Protein AF-H8ZKV6-F1 (afdb_monomer_lite)

Structure (mmCIF, N/CA/C/O backbone):
data_AF-H8ZKV6-F1
#
_entry.id   AF-H8ZKV6-F1
#
loop_
_atom_site.group_PDB
_atom_site.id
_atom_site.type_symbol
_atom_site.label_atom_id
_atom_site.label_alt_id
_atom_site.label_comp_id
_atom_site.label_asym_id
_atom_site.label_entity_id
_atom_site.label_seq_id
_atom_site.pdbx_PDB_ins_code
_atom_site.Cartn_x
_atom_site.Cartn_y
_atom_site.Cartn_z
_atom_site.occupancy
_atom_site.B_iso_or_equiv
_atom_site.auth_seq_id
_atom_site.auth_comp_id
_atom_site.auth_asym_id
_atom_site.auth_atom_id
_atom_site.pdbx_PDB_model_num
ATOM 1 N N . MET A 1 1 ? -26.911 -6.715 10.587 1.00 53.84 1 MET A N 1
ATOM 2 C CA . MET A 1 1 ? -26.754 -8.184 10.689 1.00 53.84 1 MET A CA 1
ATOM 3 C C . MET A 1 1 ? -25.382 -8.659 10.195 1.00 53.84 1 MET A C 1
ATOM 5 O O . MET A 1 1 ? -24.684 -9.266 10.987 1.00 53.84 1 MET A O 1
ATOM 9 N N . LYS A 1 2 ? -24.929 -8.339 8.968 1.00 71.44 2 LYS A N 1
ATOM 10 C CA . LYS A 1 2 ? -23.638 -8.837 8.425 1.00 71.44 2 LYS A CA 1
ATOM 11 C C . LYS A 1 2 ? -22.373 -8.472 9.229 1.00 71.44 2 LYS A C 1
ATOM 13 O O . LYS A 1 2 ? -21.543 -9.341 9.444 1.00 71.44 2 LYS A O 1
ATOM 18 N N . LYS A 1 3 ? -22.240 -7.220 9.695 1.00 74.94 3 LYS A N 1
ATOM 19 C CA . LYS A 1 3 ? -21.033 -6.758 10.415 1.00 74.94 3 LYS A CA 1
ATOM 20 C C . LYS A 1 3 ? -20.801 -7.494 11.740 1.00 74.94 3 LYS A C 1
ATOM 22 O O . LYS A 1 3 ? -19.686 -7.903 12.016 1.00 74.94 3 LYS A O 1
ATOM 27 N N . GLY A 1 4 ? -21.863 -7.711 12.520 1.00 75.06 4 GLY A N 1
ATOM 28 C CA . GLY A 1 4 ? -21.753 -8.398 13.810 1.00 75.06 4 GLY A CA 1
ATOM 29 C C . GLY A 1 4 ? -21.351 -9.868 13.694 1.00 75.06 4 GLY A C 1
ATOM 30 O O . GLY A 1 4 ? -20.613 -10.357 14.538 1.00 75.06 4 GLY A O 1
ATOM 31 N N . LEU A 1 5 ? -21.785 -10.549 12.629 1.00 83.81 5 LEU A N 1
ATOM 32 C CA . LEU A 1 5 ? -21.365 -11.923 12.356 1.00 83.81 5 LEU A CA 1
ATOM 33 C C . LEU A 1 5 ? -19.880 -11.990 11.982 1.00 83.81 5 LEU A C 1
ATOM 35 O O . LEU A 1 5 ? -19.152 -12.781 12.562 1.00 83.81 5 LEU A O 1
ATOM 39 N N . ALA A 1 6 ? -19.425 -11.114 11.085 1.00 83.81 6 ALA A N 1
ATOM 40 C CA . ALA A 1 6 ? -18.026 -11.086 10.660 1.00 83.81 6 ALA A CA 1
ATOM 41 C C . ALA A 1 6 ? -17.068 -10.762 11.825 1.00 83.81 6 ALA A C 1
ATOM 43 O O . ALA A 1 6 ? -16.014 -11.374 11.954 1.00 83.81 6 ALA A O 1
ATOM 44 N N . VAL A 1 7 ? -17.466 -9.856 12.728 1.00 82.62 7 VAL A N 1
ATOM 45 C CA . VAL A 1 7 ? -16.714 -9.582 13.967 1.00 82.62 7 VAL A CA 1
ATOM 46 C C . VAL A 1 7 ? -16.605 -10.833 14.843 1.00 82.62 7 VAL A C 1
ATOM 48 O O . VAL A 1 7 ? -15.525 -11.121 15.348 1.00 82.62 7 VAL A O 1
ATOM 51 N N . ALA A 1 8 ? -17.698 -11.586 15.001 1.00 83.06 8 ALA A N 1
ATOM 52 C CA . ALA A 1 8 ? -17.721 -12.804 15.812 1.00 83.06 8 ALA A CA 1
ATOM 53 C C . ALA A 1 8 ? -16.899 -13.960 15.208 1.00 83.06 8 ALA A C 1
ATOM 55 O O . ALA A 1 8 ? -16.467 -14.848 15.939 1.00 83.06 8 ALA A O 1
ATOM 56 N N . GLU A 1 9 ? -16.684 -13.961 13.891 1.00 87.50 9 GLU A N 1
ATOM 57 C CA . GLU A 1 9 ? -15.844 -14.945 13.195 1.00 87.50 9 GLU A CA 1
ATOM 58 C C . GLU A 1 9 ? -14.341 -14.658 13.363 1.00 87.50 9 GLU A C 1
ATOM 60 O O . GLU A 1 9 ? -13.530 -15.582 13.278 1.00 87.50 9 GLU A O 1
ATOM 65 N N . SER A 1 10 ? -13.960 -13.414 13.678 1.00 87.06 10 SER A N 1
ATOM 66 C CA . SER A 1 10 ? -12.569 -13.048 13.950 1.00 87.06 10 SER A CA 1
ATOM 67 C C . SER A 1 10 ? -12.251 -13.162 15.441 1.00 87.06 10 SER A C 1
ATOM 69 O O . SER A 1 10 ? -12.657 -12.334 16.265 1.00 87.06 10 SER A O 1
ATOM 71 N N . ALA A 1 11 ? -11.471 -14.187 15.801 1.00 86.88 11 ALA A N 1
ATOM 72 C CA . ALA A 1 11 ? -11.031 -14.410 17.178 1.00 86.88 11 ALA A CA 1
ATOM 73 C C . ALA A 1 11 ? -10.249 -13.205 17.728 1.00 86.88 11 ALA A C 1
ATOM 75 O O . ALA A 1 11 ? -10.455 -12.792 18.866 1.00 86.88 11 ALA A O 1
ATOM 76 N N . THR A 1 12 ? -9.399 -12.597 16.899 1.00 84.88 12 THR A N 1
ATOM 77 C CA . THR A 1 12 ? -8.579 -11.443 17.281 1.00 84.88 12 THR A CA 1
ATOM 78 C C . THR A 1 12 ? -9.421 -10.208 17.589 1.00 84.88 12 THR A C 1
ATOM 80 O O . THR A 1 12 ? -9.199 -9.553 18.607 1.00 84.88 12 THR A O 1
ATOM 83 N N . VAL A 1 13 ? -10.406 -9.893 16.743 1.00 84.44 13 VAL A N 1
ATOM 84 C CA . VAL A 1 13 ? -11.300 -8.748 16.969 1.00 84.44 13 VAL A CA 1
ATOM 85 C C . VAL A 1 13 ? -12.227 -9.006 18.159 1.00 84.44 13 VAL A C 1
ATOM 87 O O . VAL A 1 13 ? -12.460 -8.106 18.965 1.00 84.44 13 VAL A O 1
ATOM 90 N N . THR A 1 14 ? -12.708 -10.242 18.321 1.00 86.44 14 THR A N 1
ATOM 91 C CA . THR A 1 14 ? -13.552 -10.631 19.459 1.00 86.44 14 THR A CA 1
ATOM 92 C C . THR A 1 14 ? -12.815 -10.499 20.797 1.00 86.44 14 THR A C 1
ATOM 94 O O . THR A 1 14 ? -13.412 -10.018 21.765 1.00 86.44 14 THR A O 1
ATOM 97 N N . SER A 1 15 ? -11.527 -10.865 20.859 1.00 86.00 15 SER A N 1
ATOM 98 C CA . SER A 1 15 ? -10.688 -10.636 22.044 1.00 86.00 15 SER A CA 1
ATOM 99 C C . SER A 1 15 ? -10.536 -9.147 22.348 1.00 86.00 15 SER A C 1
ATOM 101 O O . SER A 1 15 ? -10.824 -8.729 23.466 1.00 86.00 15 SER A O 1
ATOM 103 N N . ALA A 1 16 ? -10.193 -8.325 21.349 1.00 83.56 16 ALA A N 1
ATOM 104 C CA . ALA A 1 16 ? -10.044 -6.879 21.534 1.00 83.56 16 ALA A CA 1
ATOM 105 C C . ALA A 1 16 ? -11.345 -6.205 22.013 1.00 83.56 16 ALA A C 1
ATOM 107 O O . ALA A 1 16 ? -11.305 -5.305 22.851 1.00 83.56 16 ALA A O 1
ATOM 108 N N . LEU A 1 17 ? -12.505 -6.669 21.529 1.00 86.31 17 LEU A N 1
ATOM 109 C CA . LEU A 1 17 ? -13.817 -6.195 21.973 1.00 86.31 17 LEU A CA 1
ATOM 110 C C . LEU A 1 17 ? -14.020 -6.423 23.477 1.00 86.31 17 LEU A C 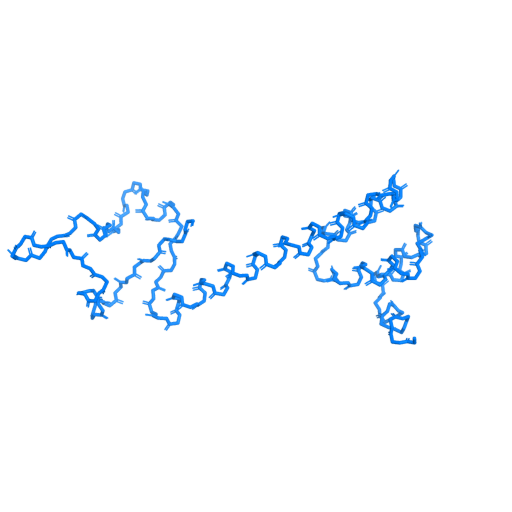1
ATOM 112 O O . LEU A 1 17 ? -14.451 -5.507 24.177 1.00 86.31 17 LEU A O 1
ATOM 116 N N . HIS A 1 18 ? -13.678 -7.614 23.979 1.00 84.50 18 HIS A N 1
ATOM 117 C CA . HIS A 1 18 ? -13.820 -7.949 25.399 1.00 84.50 18 HIS A CA 1
ATOM 118 C C . HIS A 1 18 ? -12.759 -7.274 26.275 1.00 84.50 18 HIS A C 1
ATOM 120 O O . HIS A 1 18 ? -13.089 -6.763 27.342 1.00 84.50 18 HIS A O 1
ATOM 126 N N . GLU A 1 19 ? -11.501 -7.252 25.833 1.00 86.94 19 GLU A N 1
ATOM 127 C CA . GLU A 1 19 ? -10.372 -6.712 26.603 1.00 86.94 19 GLU A CA 1
ATOM 128 C C . GLU A 1 19 ? -10.451 -5.191 26.768 1.00 86.94 19 GLU A C 1
ATOM 130 O O . GLU A 1 19 ? -10.124 -4.663 27.831 1.00 86.94 19 GLU A O 1
ATOM 135 N N . HIS A 1 20 ? -10.933 -4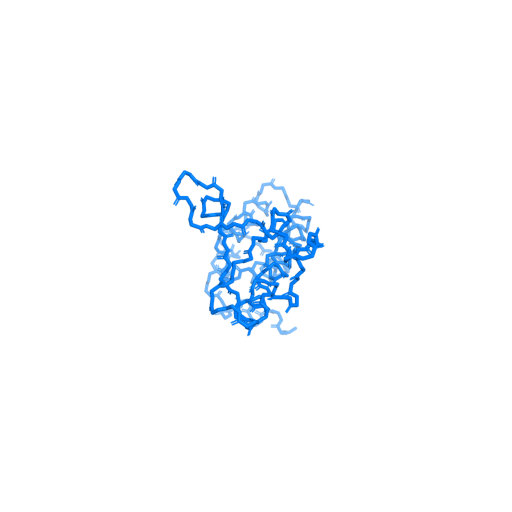.485 25.743 1.00 85.44 20 HIS A N 1
ATOM 136 C CA . HIS A 1 20 ? -10.936 -3.022 25.704 1.00 85.44 20 HIS A CA 1
ATOM 137 C C . HIS A 1 20 ? -12.338 -2.406 25.752 1.00 85.44 20 HIS A C 1
ATOM 139 O O . HIS A 1 20 ? -12.481 -1.198 25.583 1.00 85.44 20 HIS A O 1
ATOM 145 N N . SER A 1 21 ? -13.372 -3.216 26.019 1.00 82.69 21 SER A N 1
ATOM 146 C CA . SER A 1 21 ? -14.778 -2.779 26.091 1.00 82.69 21 SER A CA 1
ATOM 147 C C . SER A 1 21 ? -15.233 -1.989 24.853 1.00 82.69 21 SER A C 1
ATOM 149 O O . SER A 1 21 ? -15.951 -0.994 24.966 1.00 82.69 21 SER A O 1
ATOM 151 N N . LEU A 1 22 ? -14.797 -2.422 23.666 1.00 87.62 22 LEU A N 1
ATOM 152 C CA . LEU A 1 22 ? -15.092 -1.731 22.411 1.00 87.62 22 LEU A CA 1
ATOM 153 C C . LEU A 1 22 ? -16.552 -1.919 21.994 1.00 87.62 22 LEU A C 1
ATOM 155 O O . LEU A 1 22 ? -17.190 -2.935 22.277 1.00 87.62 22 LEU A O 1
ATOM 159 N N . THR A 1 23 ? -17.078 -0.949 21.253 1.00 90.69 23 THR A N 1
ATOM 160 C CA . THR A 1 23 ? -18.387 -1.073 20.611 1.00 90.69 23 THR A CA 1
ATOM 161 C C . THR A 1 23 ? -18.309 -1.994 19.394 1.00 90.69 23 THR A C 1
ATOM 163 O O . THR A 1 23 ? -17.251 -2.193 18.792 1.00 90.69 23 THR A O 1
ATOM 166 N N . LEU A 1 24 ? -19.456 -2.541 18.980 1.00 90.12 24 LEU A N 1
ATOM 167 C CA . LEU A 1 24 ? -19.517 -3.392 17.791 1.00 90.12 24 LEU A CA 1
ATOM 168 C C . LEU A 1 24 ? -19.090 -2.647 16.514 1.00 90.12 24 LEU A C 1
ATOM 170 O O . LEU A 1 24 ? -18.518 -3.256 15.612 1.00 90.12 24 LEU A O 1
ATOM 174 N N . ASP A 1 25 ? -19.338 -1.338 16.444 1.00 90.12 25 ASP A N 1
ATOM 175 C CA . ASP A 1 25 ? -18.918 -0.512 15.311 1.00 90.12 25 ASP A CA 1
ATOM 176 C C . ASP A 1 25 ? -17.394 -0.333 15.280 1.00 90.12 25 ASP A C 1
ATOM 178 O O . ASP A 1 25 ? -16.788 -0.508 14.226 1.00 90.12 25 ASP A O 1
ATOM 182 N N . GLN A 1 26 ? -16.752 -0.106 16.431 1.00 91.19 26 GLN A N 1
ATOM 183 C CA . GLN A 1 26 ? -15.286 -0.057 16.535 1.00 91.19 26 GLN A CA 1
ATOM 184 C C . GLN A 1 26 ? -14.651 -1.402 16.174 1.00 91.19 26 GLN A C 1
ATOM 186 O O . GLN A 1 26 ? -13.660 -1.454 15.449 1.00 91.19 26 GLN A O 1
ATOM 191 N N . ALA A 1 27 ? -15.247 -2.504 16.628 1.00 92.31 27 ALA A N 1
ATOM 192 C CA . ALA A 1 27 ? -14.800 -3.845 16.274 1.00 92.31 27 ALA A CA 1
ATOM 193 C C . ALA A 1 27 ? -14.930 -4.117 14.766 1.00 92.31 27 ALA A C 1
ATOM 195 O O . ALA A 1 27 ? -14.036 -4.708 14.164 1.00 92.31 27 ALA A O 1
ATOM 196 N N . ALA A 1 28 ? -16.000 -3.635 14.128 1.00 92.94 28 ALA A N 1
ATOM 197 C CA . ALA A 1 28 ? -16.142 -3.728 12.680 1.00 92.94 28 ALA A CA 1
ATOM 198 C C . ALA A 1 28 ? -15.055 -2.935 11.935 1.00 92.94 28 ALA A C 1
ATOM 200 O O . ALA A 1 28 ? -14.611 -3.391 10.888 1.00 92.94 28 ALA A O 1
ATOM 201 N N . VAL A 1 29 ? -14.604 -1.798 12.476 1.00 95.06 29 VAL A N 1
ATOM 202 C CA . VAL A 1 29 ? -13.467 -1.042 11.924 1.00 95.06 29 VAL A CA 1
ATOM 203 C C . VAL A 1 29 ? -12.152 -1.798 12.125 1.00 95.06 29 VAL A C 1
ATOM 205 O O . VAL A 1 29 ? -11.367 -1.896 11.190 1.00 95.06 29 VAL A O 1
ATOM 208 N N . LEU A 1 30 ? -11.915 -2.399 13.297 1.00 93.94 30 LEU A N 1
ATOM 209 C CA . LEU A 1 30 ? -10.723 -3.231 13.529 1.00 93.94 30 LEU A CA 1
ATOM 210 C C . LEU A 1 30 ? -10.636 -4.420 12.564 1.00 93.94 30 LEU A C 1
ATOM 212 O O . LEU A 1 30 ? -9.535 -4.798 12.163 1.00 93.94 30 LEU A O 1
ATOM 216 N N . LEU A 1 31 ? -11.781 -4.988 12.182 1.00 94.25 31 LEU A N 1
ATOM 217 C CA . LEU A 1 31 ? -11.858 -6.084 11.219 1.00 94.25 31 LEU A CA 1
ATOM 218 C C . LEU A 1 31 ? -11.370 -5.680 9.819 1.00 94.25 31 LEU A C 1
ATOM 220 O O . LEU A 1 31 ? -10.806 -6.508 9.115 1.00 94.25 31 LEU A O 1
ATOM 224 N N . GLU A 1 32 ? -11.512 -4.411 9.421 1.00 94.31 32 GLU A N 1
ATOM 225 C CA . GLU A 1 32 ? -10.981 -3.915 8.137 1.00 94.31 32 GLU A CA 1
ATOM 226 C C . GLU A 1 32 ? -9.452 -4.054 8.041 1.00 94.31 32 GLU A C 1
ATOM 228 O O . GLU A 1 32 ? -8.894 -4.076 6.946 1.00 94.31 32 GLU A O 1
ATOM 233 N N . PHE A 1 33 ? -8.779 -4.179 9.186 1.00 94.69 33 PHE A N 1
ATOM 234 C CA . PHE A 1 33 ? -7.332 -4.297 9.309 1.00 94.69 33 PHE A CA 1
ATOM 235 C C . PHE A 1 33 ? -6.909 -5.680 9.830 1.00 94.69 33 PHE A C 1
ATOM 237 O O . PHE A 1 33 ? -5.854 -5.805 10.448 1.00 94.69 33 PHE A O 1
ATOM 244 N N . GLU A 1 34 ? -7.708 -6.731 9.612 1.00 90.69 34 GLU A N 1
ATOM 245 C CA . GLU A 1 34 ? -7.430 -8.087 10.114 1.00 90.69 34 GLU A CA 1
ATOM 246 C C . GLU A 1 34 ? -6.003 -8.564 9.788 1.00 90.69 34 GLU A C 1
ATOM 248 O O . GLU A 1 34 ? -5.280 -8.984 10.693 1.00 90.69 34 GLU A O 1
ATOM 253 N N . ASP A 1 35 ? -5.540 -8.348 8.557 1.00 91.44 35 ASP A N 1
ATOM 254 C CA . ASP A 1 35 ? -4.191 -8.723 8.107 1.00 91.44 35 ASP A CA 1
ATOM 255 C C . ASP A 1 35 ? -3.098 -7.682 8.433 1.00 91.44 35 ASP A C 1
ATOM 257 O O . ASP A 1 35 ? -1.924 -7.870 8.111 1.00 91.44 35 ASP A O 1
ATOM 261 N N . ALA A 1 36 ? -3.452 -6.574 9.090 1.00 92.81 36 ALA A N 1
ATOM 262 C CA . ALA A 1 36 ? -2.555 -5.473 9.435 1.00 92.81 36 ALA A CA 1
ATOM 263 C C . ALA A 1 36 ? -2.468 -5.298 10.961 1.00 92.81 36 ALA A C 1
ATOM 265 O O . ALA A 1 36 ? -3.057 -4.387 11.546 1.00 92.81 36 ALA A O 1
ATOM 266 N N . ALA A 1 37 ? -1.705 -6.184 11.612 1.00 92.12 37 ALA A N 1
ATOM 267 C CA . ALA A 1 37 ? -1.588 -6.239 13.072 1.00 92.12 37 ALA A CA 1
ATOM 268 C C . ALA A 1 37 ? -1.195 -4.898 13.714 1.00 92.12 37 ALA A C 1
ATOM 270 O O . ALA A 1 37 ? -1.817 -4.502 14.700 1.00 92.12 37 ALA A O 1
ATOM 271 N N . ASP A 1 38 ? -0.239 -4.176 13.124 1.00 93.56 38 ASP A N 1
ATOM 272 C CA . ASP A 1 38 ? 0.208 -2.871 13.628 1.00 93.56 38 ASP A CA 1
ATOM 273 C C . ASP A 1 38 ? -0.897 -1.807 13.529 1.00 93.56 38 ASP A C 1
ATOM 275 O O . ASP A 1 38 ? -1.113 -1.037 14.464 1.00 93.56 38 ASP A O 1
ATOM 279 N N . ALA A 1 39 ? -1.653 -1.800 12.425 1.00 94.75 39 ALA A N 1
ATOM 280 C CA . ALA A 1 39 ? -2.771 -0.879 12.225 1.00 94.75 39 ALA A CA 1
ATOM 281 C C . ALA A 1 39 ? -3.891 -1.127 13.248 1.00 94.75 39 ALA A C 1
ATOM 283 O O . ALA A 1 39 ? -4.418 -0.179 13.832 1.00 94.75 39 ALA A O 1
ATOM 284 N N . ARG A 1 40 ? -4.214 -2.398 13.531 1.00 94.31 40 ARG A N 1
ATOM 285 C CA . ARG A 1 40 ? -5.178 -2.734 14.591 1.00 94.31 40 ARG A CA 1
ATOM 286 C C . ARG A 1 40 ? -4.680 -2.344 15.971 1.00 94.31 40 ARG A C 1
ATOM 288 O O . ARG A 1 40 ? -5.463 -1.808 16.745 1.00 94.31 40 ARG A O 1
ATOM 295 N N . ALA A 1 41 ? -3.418 -2.627 16.294 1.00 93.50 41 ALA A N 1
ATOM 296 C CA . ALA A 1 41 ? -2.850 -2.280 17.594 1.00 93.50 41 ALA A CA 1
ATOM 297 C C . ALA A 1 41 ? -2.944 -0.768 17.842 1.00 93.50 41 ALA A C 1
ATOM 299 O O . ALA A 1 41 ? -3.395 -0.348 18.905 1.00 93.50 41 ALA A O 1
ATOM 300 N N . HIS A 1 42 ? -2.633 0.037 16.823 1.00 95.31 42 HIS A N 1
ATOM 301 C CA . HIS A 1 42 ? -2.771 1.487 16.891 1.00 95.31 42 HIS A CA 1
ATOM 302 C C . HIS A 1 42 ? -4.232 1.938 17.065 1.00 95.31 42 HIS A C 1
ATOM 304 O O . HIS A 1 42 ? -4.521 2.825 17.862 1.00 95.31 42 HIS A O 1
ATOM 310 N N . LEU A 1 43 ? -5.187 1.301 16.381 1.00 95.19 43 LEU A N 1
ATOM 311 C CA . LEU A 1 43 ? -6.611 1.605 16.565 1.00 95.19 43 LEU A CA 1
ATOM 312 C C . LEU A 1 43 ? -7.135 1.219 17.952 1.00 95.19 43 LEU A C 1
ATOM 314 O O . LEU A 1 43 ? -7.949 1.950 18.512 1.00 95.19 43 LEU A O 1
ATOM 318 N N . VAL A 1 44 ? -6.670 0.105 18.521 1.00 93.75 44 VAL A N 1
ATOM 319 C CA . VAL A 1 44 ? -6.993 -0.299 19.899 1.00 93.75 44 VAL A CA 1
ATOM 320 C C . VAL A 1 44 ? -6.422 0.701 20.907 1.00 93.75 44 VAL A C 1
ATOM 322 O O . VAL A 1 44 ? -7.116 1.112 21.838 1.00 93.75 44 VAL A O 1
ATOM 325 N N . GLU A 1 45 ? -5.180 1.142 20.706 1.00 94.31 45 GLU A N 1
ATOM 326 C CA . GLU A 1 45 ? -4.561 2.193 21.515 1.00 94.31 45 GLU A CA 1
ATOM 327 C C . GLU A 1 45 ? -5.395 3.479 21.468 1.00 94.31 45 GLU A C 1
ATOM 329 O O . GLU A 1 45 ? -5.778 4.009 22.510 1.00 94.31 45 GLU A O 1
ATOM 334 N N . VAL A 1 46 ? -5.761 3.952 20.275 1.00 95.19 46 VAL A N 1
ATOM 335 C CA . VAL A 1 46 ? -6.580 5.162 20.123 1.00 95.19 46 VAL A CA 1
ATOM 336 C C . VAL A 1 46 ? -7.962 4.982 20.755 1.00 95.19 46 VAL A C 1
ATOM 338 O O . VAL A 1 46 ? -8.416 5.858 21.482 1.00 95.19 46 VAL A O 1
ATOM 341 N N . ALA A 1 47 ? -8.610 3.828 20.577 1.00 92.50 47 ALA A N 1
ATOM 342 C CA . ALA A 1 47 ? -9.917 3.557 21.176 1.00 92.50 47 ALA A CA 1
ATOM 343 C C . ALA A 1 47 ? -9.906 3.597 22.715 1.00 92.50 47 ALA A C 1
ATOM 345 O O . ALA A 1 47 ? -10.919 3.939 23.325 1.00 92.50 47 ALA A O 1
ATOM 346 N N . THR A 1 48 ? -8.775 3.253 23.340 1.00 90.94 48 THR A N 1
ATOM 347 C CA . THR A 1 48 ? -8.622 3.226 24.804 1.00 90.94 48 THR A CA 1
ATOM 348 C C . THR A 1 48 ? -8.087 4.531 25.393 1.00 90.94 48 THR A C 1
ATOM 350 O O . THR A 1 48 ? -8.306 4.790 26.576 1.00 90.94 48 THR A O 1
ATOM 353 N N . THR A 1 49 ? -7.407 5.358 24.596 1.00 93.19 49 THR A N 1
ATOM 354 C CA . THR A 1 49 ? -6.751 6.593 25.059 1.00 93.19 49 THR A CA 1
ATOM 355 C C . THR A 1 49 ? -7.499 7.860 24.655 1.00 93.19 49 THR A C 1
ATOM 357 O O . THR A 1 49 ? -7.698 8.739 25.493 1.00 93.19 49 THR A O 1
ATOM 360 N N . ASP A 1 50 ? -7.951 7.952 23.403 1.00 91.69 50 ASP A N 1
ATOM 361 C CA . ASP A 1 50 ? -8.710 9.082 22.871 1.00 91.69 50 ASP A CA 1
ATOM 362 C C . ASP A 1 50 ? -9.677 8.622 21.776 1.00 91.69 50 ASP A C 1
ATOM 364 O O . ASP A 1 50 ? -9.380 8.602 20.577 1.00 91.69 50 ASP A O 1
ATOM 368 N N . LEU A 1 51 ? -10.896 8.305 22.205 1.00 90.19 51 LEU A N 1
ATOM 369 C CA . LEU A 1 51 ? -11.931 7.828 21.304 1.00 90.19 51 LEU A CA 1
ATOM 370 C C . LEU A 1 51 ? -12.318 8.856 20.224 1.00 90.19 51 LEU A C 1
ATOM 372 O O . LEU A 1 51 ? -12.800 8.468 19.160 1.00 90.19 51 LEU A O 1
ATOM 376 N N . THR A 1 52 ? -12.100 10.155 20.453 1.00 93.31 52 THR A N 1
ATOM 377 C CA . THR A 1 52 ? -12.448 11.189 19.463 1.00 93.31 52 THR A CA 1
ATOM 378 C C . THR A 1 52 ? -11.587 11.099 18.203 1.00 93.31 52 THR A C 1
ATOM 380 O O . THR A 1 52 ? -12.036 11.481 17.123 1.00 93.31 52 THR A O 1
ATOM 383 N N . GLN A 1 53 ? -10.395 10.510 18.323 1.00 94.56 53 GLN A N 1
ATOM 384 C CA . GLN A 1 53 ? -9.447 10.324 17.229 1.00 94.56 53 GLN A CA 1
ATOM 385 C C . GLN A 1 53 ? -9.637 9.006 16.475 1.00 94.56 53 GLN A C 1
ATOM 387 O O . GLN A 1 53 ? -9.049 8.834 15.411 1.00 94.56 53 GLN A O 1
ATOM 392 N N . PHE A 1 54 ? -10.468 8.087 16.974 1.00 94.69 54 PHE A N 1
ATOM 393 C CA . PHE A 1 54 ? -10.600 6.742 16.410 1.00 94.69 54 PHE A CA 1
ATOM 394 C C . PHE A 1 54 ? -10.971 6.749 14.922 1.00 94.69 54 PHE A C 1
ATOM 396 O O . PHE A 1 54 ? -10.278 6.139 14.110 1.00 94.69 54 PHE A O 1
ATOM 403 N N . GLU A 1 55 ? -12.012 7.494 14.546 1.00 94.75 55 GLU A N 1
ATOM 404 C CA . GLU A 1 55 ? -12.459 7.583 13.148 1.00 94.75 55 GLU A CA 1
ATOM 405 C C . GLU A 1 55 ? -11.425 8.267 12.248 1.00 94.75 55 GLU A C 1
ATOM 407 O O . GLU A 1 55 ? -11.199 7.834 11.117 1.00 94.75 55 GLU A O 1
ATOM 412 N N . HIS A 1 56 ? -10.753 9.307 12.751 1.00 96.56 56 HIS A N 1
ATOM 413 C CA . HIS A 1 56 ? -9.697 9.989 12.006 1.00 96.56 56 HIS A CA 1
ATOM 414 C C . HIS A 1 56 ? -8.512 9.049 11.746 1.00 96.56 56 HIS A C 1
ATOM 416 O O . HIS A 1 56 ? -8.029 8.945 10.619 1.00 96.56 56 HIS A O 1
ATOM 422 N N . THR A 1 57 ? -8.070 8.323 12.773 1.00 97.25 57 THR A N 1
ATOM 423 C CA . THR A 1 57 ? -6.997 7.333 12.658 1.00 97.25 57 THR A CA 1
ATOM 424 C C . THR A 1 57 ? -7.385 6.204 11.708 1.00 97.25 57 THR A C 1
ATOM 426 O O . THR A 1 57 ? -6.593 5.848 10.837 1.00 97.25 57 THR A O 1
ATOM 429 N N . ALA A 1 58 ? -8.610 5.681 11.804 1.00 97.00 58 ALA A N 1
ATOM 430 C CA . ALA A 1 58 ? -9.104 4.655 10.890 1.00 97.00 58 ALA A CA 1
ATOM 431 C C . ALA A 1 58 ? -9.081 5.142 9.438 1.00 97.00 58 ALA A C 1
ATOM 433 O O . ALA A 1 58 ? -8.598 4.429 8.558 1.00 97.00 58 ALA A O 1
ATOM 434 N N . GLN A 1 59 ? -9.532 6.373 9.182 1.00 97.62 59 GLN A N 1
ATOM 435 C CA . GLN A 1 59 ? -9.503 6.933 7.838 1.00 97.62 59 GLN A CA 1
ATOM 436 C C . GLN A 1 59 ? -8.074 7.133 7.325 1.00 97.62 59 GLN A C 1
ATOM 438 O O . GLN A 1 59 ? -7.775 6.733 6.204 1.00 97.62 59 GLN A O 1
ATOM 443 N N . SER A 1 60 ? -7.168 7.652 8.156 1.00 97.38 60 SER A N 1
ATOM 444 C CA . SER A 1 60 ? -5.757 7.794 7.782 1.00 97.38 60 SER A CA 1
ATOM 445 C C . SER A 1 60 ? -5.118 6.446 7.427 1.00 97.38 60 SER A C 1
ATOM 447 O O . SER A 1 60 ? -4.372 6.348 6.452 1.00 97.38 60 SER A O 1
ATOM 449 N N . LEU A 1 61 ? -5.444 5.381 8.164 1.00 97.31 61 LEU A N 1
ATOM 450 C CA . LEU A 1 61 ? -4.971 4.030 7.862 1.00 97.31 61 LEU A CA 1
ATOM 451 C C . LEU A 1 61 ? -5.540 3.492 6.540 1.00 97.31 61 LEU A C 1
ATOM 453 O O . LEU A 1 61 ? -4.798 2.863 5.783 1.00 97.31 61 LEU A O 1
ATOM 457 N N . ARG A 1 62 ? -6.814 3.765 6.227 1.00 97.19 62 ARG A N 1
ATOM 458 C CA . ARG A 1 62 ? -7.409 3.422 4.921 1.00 97.19 62 ARG A CA 1
ATOM 459 C C . ARG A 1 62 ? -6.715 4.154 3.780 1.00 97.19 62 ARG A C 1
ATOM 461 O O . ARG A 1 62 ? -6.382 3.523 2.781 1.00 97.19 62 ARG A O 1
ATOM 468 N N . ASP A 1 63 ? -6.467 5.450 3.938 1.00 97.62 63 ASP A N 1
ATOM 469 C CA . ASP A 1 63 ? -5.812 6.271 2.919 1.00 97.62 63 ASP A CA 1
ATOM 470 C C . ASP A 1 63 ? -4.383 5.771 2.658 1.00 97.62 63 ASP A C 1
ATOM 472 O O . ASP A 1 63 ? -3.982 5.579 1.510 1.00 97.62 63 ASP A O 1
ATOM 476 N N . ASN A 1 64 ? -3.643 5.443 3.722 1.00 94.50 64 ASN A N 1
ATOM 477 C CA . ASN A 1 64 ? -2.311 4.847 3.620 1.00 94.50 64 ASN A CA 1
ATOM 478 C C . ASN A 1 64 ? -2.338 3.475 2.925 1.00 94.50 64 ASN A C 1
ATOM 480 O O . ASN A 1 64 ? -1.472 3.179 2.099 1.00 94.50 64 ASN A O 1
ATOM 484 N N . ALA A 1 65 ? -3.324 2.629 3.237 1.00 93.44 65 ALA A N 1
ATOM 485 C CA . ALA A 1 65 ? -3.487 1.329 2.590 1.00 93.44 65 ALA A CA 1
ATOM 486 C C . ALA A 1 65 ? -3.835 1.474 1.099 1.00 93.44 65 ALA A C 1
ATOM 488 O O . ALA A 1 65 ? -3.263 0.768 0.266 1.00 93.44 65 ALA A O 1
ATOM 489 N N . ALA A 1 66 ? -4.720 2.414 0.757 1.00 95.00 66 ALA A N 1
ATOM 490 C CA . ALA A 1 66 ? -5.082 2.724 -0.621 1.00 95.00 66 ALA A CA 1
ATOM 491 C C . ALA A 1 66 ? -3.877 3.240 -1.418 1.00 95.00 66 ALA A C 1
ATOM 493 O O . ALA A 1 66 ? -3.650 2.789 -2.541 1.00 95.00 66 ALA A O 1
ATOM 494 N N . GLU A 1 67 ? -3.060 4.116 -0.829 1.00 93.75 67 GLU A N 1
ATOM 495 C CA . GLU A 1 67 ? -1.844 4.609 -1.476 1.00 93.75 67 GLU A CA 1
ATOM 496 C C . GLU A 1 67 ? -0.817 3.490 -1.679 1.00 93.75 67 GLU A C 1
ATOM 498 O O . GLU A 1 67 ? -0.271 3.337 -2.772 1.00 93.75 67 GLU A O 1
ATOM 503 N N . LYS A 1 68 ? -0.606 2.634 -0.671 1.00 91.69 68 LYS A N 1
ATOM 504 C CA . LYS A 1 68 ? 0.276 1.467 -0.802 1.00 91.69 68 LYS A CA 1
ATOM 505 C C . LYS A 1 68 ? -0.198 0.520 -1.908 1.00 91.69 68 LYS A C 1
ATOM 507 O O . LYS A 1 68 ? 0.621 0.047 -2.693 1.00 91.69 68 LYS A O 1
ATOM 512 N N . ALA A 1 69 ? -1.503 0.262 -1.995 1.00 93.19 69 ALA A N 1
ATOM 513 C CA . ALA A 1 69 ? -2.082 -0.567 -3.049 1.00 93.19 69 ALA A CA 1
ATOM 514 C C . ALA A 1 69 ? -1.913 0.071 -4.437 1.00 93.19 69 ALA A C 1
ATOM 516 O O . ALA A 1 69 ? -1.576 -0.624 -5.394 1.00 93.19 69 ALA A O 1
ATOM 517 N N . ARG A 1 70 ? -2.083 1.395 -4.546 1.00 93.88 70 ARG A N 1
ATOM 518 C CA . ARG A 1 70 ? -1.851 2.141 -5.789 1.00 93.88 70 ARG A CA 1
ATOM 519 C C . ARG A 1 70 ? -0.398 2.023 -6.248 1.00 93.88 70 ARG A C 1
ATOM 521 O O . ARG A 1 70 ? -0.159 1.755 -7.421 1.00 93.88 70 ARG A O 1
ATOM 528 N N . LEU A 1 71 ? 0.563 2.193 -5.340 1.00 92.06 71 LEU A N 1
ATOM 529 C CA . LEU A 1 71 ? 1.989 2.051 -5.649 1.00 92.06 71 LEU A CA 1
ATOM 530 C C . LEU A 1 71 ? 2.340 0.619 -6.069 1.00 92.06 71 LEU A C 1
ATOM 532 O O . LEU A 1 71 ? 3.009 0.440 -7.082 1.00 92.06 71 LEU A O 1
ATOM 536 N N . ALA A 1 72 ? 1.825 -0.390 -5.360 1.00 93.00 72 ALA A N 1
ATOM 537 C CA . ALA A 1 72 ? 2.023 -1.793 -5.723 1.00 93.00 72 ALA A CA 1
ATOM 538 C C . ALA A 1 72 ? 1.427 -2.132 -7.103 1.00 93.00 72 ALA A C 1
ATOM 540 O O . ALA A 1 72 ? 2.017 -2.900 -7.856 1.00 93.00 72 ALA A O 1
ATOM 541 N N . ALA A 1 73 ? 0.289 -1.534 -7.470 1.00 94.75 73 ALA A N 1
ATOM 542 C CA . ALA A 1 73 ? -0.294 -1.705 -8.799 1.00 94.75 73 ALA A CA 1
ATOM 543 C C . ALA A 1 73 ? 0.589 -1.097 -9.903 1.00 94.75 73 ALA A C 1
ATOM 545 O O . ALA A 1 73 ? 0.797 -1.734 -10.932 1.00 94.75 73 ALA A O 1
ATOM 546 N N . VAL A 1 74 ? 1.152 0.097 -9.675 1.00 94.00 74 VAL A N 1
ATOM 547 C CA . VAL A 1 74 ? 2.110 0.727 -10.604 1.00 94.00 74 VAL A CA 1
ATOM 548 C C . VAL A 1 74 ? 3.389 -0.105 -10.725 1.00 94.00 74 VAL A C 1
ATOM 550 O O . VAL A 1 74 ? 3.937 -0.246 -11.819 1.00 94.00 74 VAL A O 1
ATOM 553 N N . GLU A 1 75 ? 3.867 -0.670 -9.617 1.00 94.56 75 GLU A N 1
ATOM 554 C CA . GLU A 1 75 ? 5.010 -1.583 -9.605 1.00 94.56 75 GLU A CA 1
ATOM 555 C 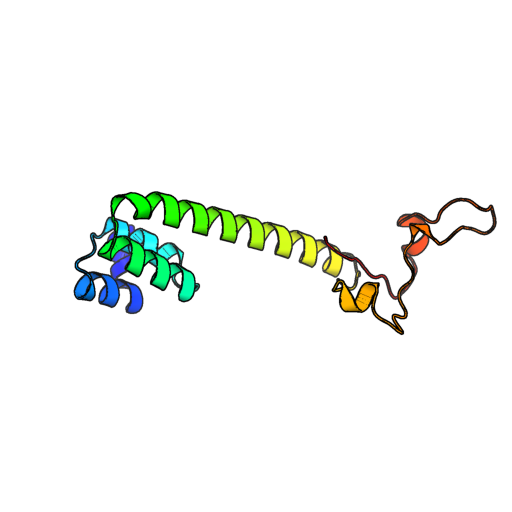C . GLU A 1 75 ? 4.739 -2.826 -10.455 1.00 94.56 75 GLU A C 1
ATOM 557 O O . GLU A 1 75 ? 5.519 -3.143 -11.356 1.00 94.56 75 GLU A O 1
ATOM 562 N N . GLN A 1 76 ? 3.595 -3.473 -10.229 1.00 94.81 76 GLN A N 1
ATOM 563 C CA . GLN A 1 76 ? 3.191 -4.655 -10.979 1.00 94.81 76 GLN A CA 1
ATOM 564 C C . GLN A 1 76 ? 3.025 -4.352 -12.471 1.00 94.81 76 GLN A C 1
ATOM 566 O O . GLN A 1 76 ? 3.494 -5.126 -13.297 1.00 94.81 76 GLN A O 1
ATOM 571 N N . GLU A 1 77 ? 2.451 -3.201 -12.831 1.00 93.75 77 GLU A N 1
ATOM 572 C CA . GLU A 1 77 ? 2.343 -2.766 -14.227 1.00 93.75 77 GLU A CA 1
ATOM 573 C C . GLU A 1 77 ? 3.720 -2.680 -14.905 1.00 93.75 77 GLU A C 1
ATOM 575 O O . GLU A 1 77 ? 3.888 -3.109 -16.048 1.00 93.75 77 GLU A O 1
ATOM 580 N N . HIS A 1 78 ? 4.739 -2.156 -14.221 1.00 92.62 78 HIS A N 1
ATOM 581 C CA . HIS A 1 78 ? 6.092 -2.094 -14.778 1.00 92.62 78 HIS A CA 1
ATOM 582 C C . HIS A 1 78 ? 6.714 -3.487 -14.917 1.00 92.62 78 HIS A C 1
ATOM 584 O O . HIS A 1 78 ? 7.342 -3.776 -15.939 1.00 92.62 78 HIS A O 1
ATOM 590 N N . ILE A 1 79 ? 6.507 -4.362 -13.932 1.00 92.44 79 ILE A N 1
ATOM 591 C CA . ILE A 1 79 ? 6.970 -5.754 -13.985 1.00 92.44 79 ILE A CA 1
ATOM 592 C C . ILE A 1 79 ? 6.322 -6.494 -15.163 1.00 92.44 79 ILE A C 1
ATOM 594 O O . ILE A 1 79 ? 7.030 -7.127 -15.947 1.00 92.44 79 ILE A O 1
ATOM 598 N N . ASP A 1 80 ? 5.010 -6.352 -15.348 1.00 92.56 80 ASP A N 1
ATOM 599 C CA . ASP A 1 80 ? 4.253 -6.976 -16.439 1.00 92.56 80 ASP A CA 1
ATOM 600 C C . ASP A 1 80 ? 4.700 -6.455 -17.816 1.00 92.56 80 ASP A C 1
ATOM 602 O O . ASP A 1 80 ? 4.735 -7.200 -18.796 1.00 92.56 80 ASP A O 1
ATOM 606 N N . ASN A 1 81 ? 5.139 -5.194 -17.883 1.00 88.69 81 ASN A N 1
ATOM 607 C CA . ASN A 1 81 ? 5.760 -4.600 -19.070 1.00 88.69 81 ASN A CA 1
ATOM 608 C C . ASN A 1 81 ? 7.233 -5.020 -19.276 1.00 88.69 81 ASN A C 1
ATOM 610 O O . ASN A 1 81 ? 7.895 -4.563 -20.218 1.00 88.69 81 ASN A O 1
ATOM 614 N N . GLY A 1 82 ? 7.758 -5.911 -18.431 1.00 90.25 82 GLY A N 1
ATOM 615 C CA . GLY A 1 82 ? 9.101 -6.476 -18.523 1.00 90.25 82 GLY A CA 1
ATOM 616 C C . GLY A 1 82 ? 10.198 -5.525 -18.053 1.00 90.25 82 GLY A C 1
ATOM 617 O O . GLY A 1 82 ? 11.305 -5.563 -18.604 1.00 90.25 82 GLY A O 1
ATOM 618 N N . PHE A 1 83 ? 9.888 -4.639 -17.107 1.00 92.75 83 PHE A N 1
ATOM 619 C CA . PHE A 1 83 ? 10.881 -3.859 -16.378 1.00 92.75 83 PHE A CA 1
ATOM 620 C C . PHE A 1 83 ? 11.260 -4.554 -15.071 1.00 92.75 83 PHE A C 1
ATOM 622 O O . PHE A 1 83 ? 10.430 -5.145 -14.388 1.00 92.75 83 PHE A O 1
ATOM 629 N N . GLN A 1 84 ? 12.522 -4.414 -14.685 1.00 94.00 84 GLN A N 1
ATOM 630 C CA . GLN A 1 84 ? 12.953 -4.640 -13.316 1.00 94.00 84 GLN A CA 1
ATOM 631 C C . GLN A 1 84 ? 12.741 -3.347 -12.530 1.00 94.00 84 GLN A C 1
ATOM 633 O O . GLN A 1 84 ? 13.333 -2.316 -12.862 1.00 94.00 84 GLN A O 1
ATOM 638 N N . VAL A 1 85 ? 11.910 -3.390 -11.493 1.00 94.12 85 VAL A N 1
ATOM 639 C CA . VAL A 1 85 ? 11.754 -2.248 -10.589 1.00 94.12 85 VAL A CA 1
ATOM 640 C C . VAL A 1 85 ? 12.993 -2.159 -9.703 1.00 94.12 85 VAL A C 1
ATOM 642 O O . VAL A 1 85 ? 13.416 -3.145 -9.106 1.00 94.12 85 VAL A O 1
ATOM 645 N N . LEU A 1 86 ? 13.615 -0.983 -9.683 1.00 94.44 86 LEU A N 1
ATOM 646 C CA . LEU A 1 86 ? 14.867 -0.717 -8.989 1.00 94.44 86 LEU A CA 1
ATOM 647 C C . LEU A 1 86 ? 14.618 0.095 -7.730 1.00 94.44 86 LEU A C 1
ATOM 649 O O . LEU A 1 86 ? 13.876 1.075 -7.734 1.00 94.44 86 LEU A O 1
ATOM 653 N N . THR A 1 87 ? 15.354 -0.233 -6.680 1.00 93.38 87 THR A N 1
ATOM 654 C CA . THR A 1 87 ? 15.561 0.665 -5.551 1.00 93.38 87 THR A CA 1
ATOM 655 C C . THR A 1 87 ? 16.502 1.808 -5.936 1.00 93.38 87 THR A C 1
ATOM 657 O O . THR A 1 87 ? 17.307 1.729 -6.871 1.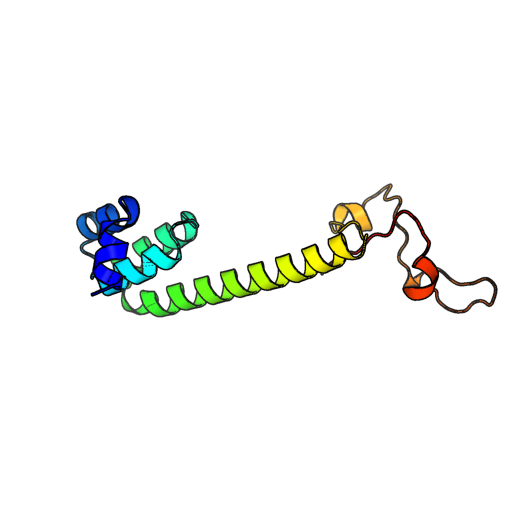00 93.38 87 THR A O 1
ATOM 660 N N . ARG A 1 88 ? 16.476 2.890 -5.151 1.00 91.25 88 ARG A N 1
ATOM 661 C CA . ARG A 1 88 ? 17.411 4.014 -5.324 1.00 91.25 88 ARG A CA 1
ATOM 662 C C . ARG A 1 88 ? 18.879 3.576 -5.220 1.00 91.25 88 ARG A C 1
ATOM 664 O O . ARG A 1 88 ? 19.725 4.124 -5.924 1.00 91.25 88 ARG A O 1
ATOM 671 N N . GLY A 1 89 ? 19.169 2.613 -4.343 1.00 92.50 89 GLY A N 1
ATOM 672 C CA . GLY A 1 89 ? 20.508 2.054 -4.162 1.00 92.50 89 GLY A CA 1
ATOM 673 C C . GLY A 1 89 ? 20.978 1.272 -5.386 1.00 92.50 89 GLY A C 1
ATOM 674 O O . GLY A 1 89 ? 22.104 1.460 -5.827 1.00 92.50 89 GLY A O 1
ATOM 675 N N . GLU A 1 90 ? 20.106 0.473 -5.999 1.00 93.88 90 GLU A N 1
ATOM 676 C CA . GLU A 1 90 ? 20.432 -0.233 -7.243 1.00 93.88 90 GLU A CA 1
ATOM 677 C C . GLU A 1 90 ? 20.614 0.735 -8.415 1.00 93.88 90 GLU A C 1
ATOM 679 O O . GLU A 1 90 ? 21.548 0.577 -9.197 1.00 93.88 90 GLU A O 1
ATOM 68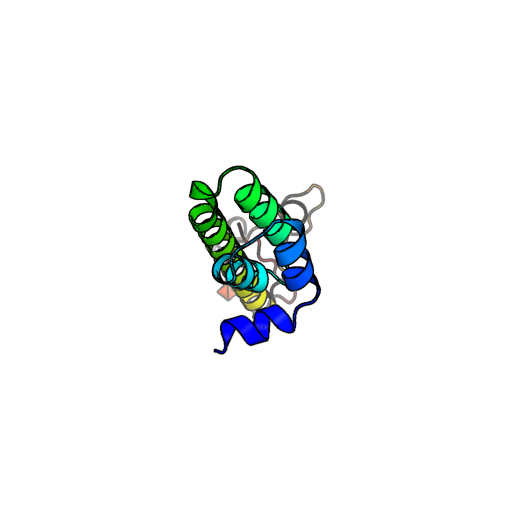4 N N . ALA A 1 91 ? 19.768 1.764 -8.530 1.00 92.38 91 ALA A N 1
ATOM 685 C CA . ALA A 1 91 ? 19.807 2.708 -9.648 1.00 92.38 91 ALA A CA 1
ATOM 686 C C . ALA A 1 91 ? 20.994 3.690 -9.602 1.00 92.38 91 ALA A C 1
ATOM 688 O O . ALA A 1 91 ? 21.468 4.124 -10.652 1.00 92.38 91 ALA A O 1
ATOM 689 N N . TYR A 1 92 ? 21.457 4.078 -8.406 1.00 90.62 92 TYR A N 1
ATOM 690 C CA . TYR A 1 92 ? 22.456 5.147 -8.235 1.00 90.62 92 TYR A CA 1
ATOM 691 C C . TYR A 1 92 ? 23.641 4.795 -7.329 1.00 90.62 92 TYR A C 1
ATOM 693 O O . TYR A 1 92 ? 24.503 5.647 -7.116 1.00 90.62 92 TYR A O 1
ATOM 701 N N . GLY A 1 93 ? 23.682 3.589 -6.764 1.00 92.56 93 GLY A N 1
ATOM 702 C CA . GLY A 1 93 ? 24.774 3.142 -5.905 1.00 92.56 93 GLY A CA 1
ATOM 703 C C . GLY A 1 93 ? 26.108 3.053 -6.641 1.00 92.56 93 GLY A C 1
ATOM 704 O O . GLY A 1 93 ? 26.173 2.973 -7.871 1.00 92.56 93 GLY A O 1
ATOM 705 N N . GLU A 1 94 ? 27.194 3.062 -5.873 1.00 92.31 94 GLU A N 1
ATOM 706 C CA . GLU A 1 94 ? 28.531 2.829 -6.411 1.00 92.31 94 GLU A CA 1
ATOM 707 C C . GLU A 1 94 ? 28.596 1.454 -7.093 1.00 92.31 94 GLU A C 1
ATOM 709 O O . GLU A 1 94 ? 28.102 0.460 -6.564 1.00 92.31 94 GLU A O 1
ATOM 714 N N . GLY A 1 95 ? 29.167 1.408 -8.299 1.00 91.06 95 GLY A N 1
ATOM 715 C CA . GLY A 1 95 ? 29.212 0.185 -9.102 1.00 91.06 95 GLY A CA 1
ATOM 716 C C . GLY A 1 95 ? 27.877 -0.217 -9.740 1.00 91.06 95 GLY A C 1
ATOM 717 O O . GLY A 1 95 ? 27.797 -1.308 -10.302 1.00 91.06 95 GLY A O 1
ATOM 718 N N . SER A 1 96 ? 26.842 0.633 -9.689 1.00 92.75 96 SER A N 1
ATOM 719 C CA . SER A 1 96 ? 25.579 0.364 -10.381 1.00 92.75 96 SER A CA 1
ATOM 720 C C . SER A 1 96 ? 25.807 0.142 -11.887 1.00 92.75 96 SER A C 1
ATOM 722 O O . SER A 1 96 ? 26.427 0.988 -12.541 1.00 92.75 96 SER A O 1
ATOM 724 N N . PRO A 1 97 ? 25.292 -0.961 -12.466 1.00 90.94 97 PRO A N 1
ATOM 725 C CA . PRO A 1 97 ? 25.374 -1.215 -13.903 1.00 90.94 97 PRO A CA 1
ATOM 726 C C . PRO A 1 97 ? 24.321 -0.426 -14.700 1.00 90.94 97 PRO A C 1
ATOM 728 O O . PRO A 1 97 ? 24.304 -0.491 -15.930 1.00 90.94 97 PRO A O 1
ATOM 731 N N . TRP A 1 98 ? 23.416 0.290 -14.025 1.00 92.69 98 TRP A N 1
ATOM 732 C CA . TRP A 1 98 ? 22.287 0.966 -14.653 1.00 92.69 98 TRP A CA 1
ATOM 733 C C . TRP A 1 98 ? 22.671 2.351 -15.175 1.00 92.69 98 TRP A C 1
ATOM 735 O O . TRP A 1 98 ? 23.315 3.150 -14.495 1.00 92.69 98 TRP A O 1
ATOM 745 N N . VAL A 1 99 ? 22.214 2.675 -16.387 1.00 90.25 99 VAL A N 1
ATOM 746 C CA . VAL A 1 99 ? 22.422 3.992 -17.000 1.00 90.25 99 VAL A CA 1
ATOM 747 C C . VAL A 1 99 ? 21.081 4.680 -17.211 1.00 90.25 99 VAL A C 1
ATOM 749 O O . VAL A 1 99 ? 20.168 4.133 -17.821 1.00 90.25 99 VAL A O 1
ATOM 752 N N . VAL A 1 100 ? 20.965 5.913 -16.717 1.00 90.06 100 VAL A N 1
ATOM 753 C CA . VAL A 1 100 ? 19.733 6.699 -16.842 1.00 90.06 100 VAL A CA 1
ATOM 754 C C . VAL A 1 100 ? 19.498 7.081 -18.304 1.00 90.06 100 VAL A C 1
ATOM 756 O O . VAL A 1 100 ? 20.348 7.737 -18.907 1.00 90.06 100 VAL A O 1
ATOM 759 N N . LEU A 1 101 ? 18.308 6.772 -18.826 1.00 89.88 101 LEU A N 1
ATOM 760 C CA . LEU A 1 101 ? 17.870 7.081 -20.197 1.00 89.88 101 LEU A CA 1
ATOM 761 C C . LEU A 1 101 ? 18.198 8.512 -20.647 1.00 89.88 101 LEU A C 1
ATOM 763 O O . LEU A 1 101 ? 18.757 8.701 -21.719 1.00 89.88 101 LEU A O 1
ATOM 767 N N . ARG A 1 102 ? 17.956 9.523 -19.798 1.00 87.88 102 ARG A N 1
ATOM 768 C CA . ARG A 1 102 ? 18.229 10.943 -20.114 1.00 87.88 102 ARG A CA 1
ATOM 769 C C . ARG A 1 102 ? 19.699 11.282 -20.400 1.00 87.88 102 ARG A C 1
ATOM 771 O O . ARG A 1 102 ? 19.989 12.394 -20.821 1.00 87.88 102 ARG A O 1
ATOM 778 N N . LYS A 1 103 ? 20.635 10.383 -20.078 1.00 89.56 103 LYS A N 1
ATOM 779 C CA . LYS A 1 103 ? 22.067 10.533 -20.382 1.00 89.56 103 LYS A CA 1
ATOM 780 C C . LYS A 1 103 ? 22.454 9.859 -21.701 1.00 89.56 103 LYS A C 1
ATOM 782 O O . LYS A 1 103 ? 23.551 10.097 -22.199 1.00 89.56 103 LYS A O 1
ATOM 787 N N . LEU A 1 104 ? 21.583 9.014 -22.242 1.00 90.75 104 LEU A N 1
ATOM 788 C CA . LEU A 1 104 ? 21.813 8.283 -23.475 1.00 90.75 104 LEU A CA 1
ATOM 789 C C . LEU A 1 104 ? 21.290 9.095 -24.658 1.00 90.75 104 LEU A C 1
ATOM 791 O O . LEU A 1 104 ? 20.206 9.679 -24.611 1.00 90.75 104 LEU A O 1
ATOM 795 N N . HIS A 1 105 ? 22.073 9.099 -25.730 1.00 93.44 105 HIS A N 1
ATOM 796 C CA . HIS A 1 105 ? 21.716 9.719 -26.996 1.00 93.44 105 HIS A CA 1
ATOM 797 C C . HIS A 1 105 ? 21.835 8.678 -28.108 1.00 93.44 105 HIS A C 1
ATOM 799 O O . HIS A 1 105 ? 22.670 7.774 -28.048 1.00 93.44 105 HIS A O 1
ATOM 805 N N . THR A 1 106 ? 20.972 8.800 -29.106 1.00 89.44 106 THR A N 1
ATOM 806 C CA . THR A 1 106 ? 21.047 8.061 -30.367 1.00 89.44 106 THR A CA 1
ATOM 807 C C . THR A 1 106 ? 22.272 8.507 -31.173 1.00 89.44 106 THR A C 1
ATOM 809 O O . THR A 1 106 ? 22.914 9.508 -30.848 1.00 89.44 106 THR A O 1
ATOM 812 N N . ALA A 1 107 ? 22.592 7.786 -32.251 1.00 91.12 107 ALA A N 1
ATOM 813 C CA . ALA A 1 107 ? 23.686 8.159 -33.153 1.00 91.12 107 ALA A CA 1
ATOM 814 C C . ALA A 1 107 ? 23.508 9.571 -33.746 1.00 91.12 107 ALA A C 1
ATOM 816 O O . ALA A 1 107 ? 24.487 10.288 -33.938 1.00 91.12 107 ALA A O 1
ATOM 817 N N . ASP A 1 108 ? 22.258 10.001 -33.931 1.00 92.19 108 ASP A N 1
ATOM 818 C CA . ASP A 1 108 ? 21.899 11.329 -34.437 1.00 92.19 108 ASP A CA 1
ATOM 819 C C . ASP A 1 108 ? 21.887 12.407 -33.338 1.00 92.19 108 ASP A C 1
ATOM 821 O O . ASP A 1 108 ? 21.378 13.508 -33.534 1.00 92.19 108 ASP A O 1
ATOM 825 N N . SER A 1 109 ? 22.436 12.107 -32.155 1.00 89.00 109 SER A N 1
ATOM 826 C CA . SER A 1 109 ? 22.465 12.993 -30.981 1.00 89.00 109 SER A CA 1
ATOM 827 C C . SER A 1 109 ? 21.086 13.362 -30.407 1.00 89.00 109 SER A C 1
ATOM 829 O O . SER A 1 109 ? 20.996 14.247 -29.558 1.00 89.00 109 SER A O 1
ATOM 831 N N . ALA A 1 110 ? 20.009 12.674 -30.803 1.00 90.88 110 ALA A N 1
ATOM 832 C CA . ALA A 1 110 ? 18.700 12.814 -30.163 1.00 90.88 110 ALA A CA 1
ATOM 833 C C . ALA A 1 110 ? 18.649 12.019 -28.849 1.00 90.88 110 ALA A C 1
ATOM 835 O O . ALA A 1 110 ? 19.214 10.928 -28.766 1.00 90.88 110 ALA A O 1
ATOM 836 N N . GLN A 1 111 ? 17.961 12.536 -27.831 1.00 92.56 111 GLN A N 1
ATOM 837 C CA . GLN A 1 111 ? 17.820 11.854 -26.543 1.00 92.56 111 GLN A CA 1
ATOM 838 C C . GLN A 1 111 ? 17.064 10.522 -26.693 1.00 92.56 111 GLN A C 1
ATOM 840 O O . GLN A 1 111 ? 16.039 10.449 -27.370 1.00 92.56 111 GLN A O 1
ATOM 845 N N . VAL A 1 112 ? 17.556 9.472 -26.031 1.00 90.75 112 VAL A N 1
ATOM 846 C CA . VAL A 1 112 ? 16.901 8.157 -26.029 1.00 90.75 112 VAL A CA 1
ATOM 847 C C . VAL A 1 112 ? 15.614 8.209 -25.195 1.00 90.75 112 VAL A C 1
ATOM 849 O O . VAL A 1 112 ? 15.628 8.555 -24.014 1.00 90.75 112 VAL A O 1
ATOM 852 N N . ALA A 1 113 ? 14.503 7.846 -25.833 1.00 86.81 113 ALA A N 1
ATOM 853 C CA . ALA A 1 113 ? 13.177 7.657 -25.232 1.00 86.81 113 ALA A CA 1
ATOM 854 C C . ALA A 1 113 ? 12.849 6.169 -24.969 1.00 86.81 113 ALA A C 1
ATOM 856 O O . ALA A 1 113 ? 13.587 5.284 -25.406 1.00 86.81 113 ALA A O 1
ATOM 857 N N . VAL A 1 114 ? 11.748 5.892 -24.261 1.00 81.88 114 VAL A N 1
ATOM 858 C CA . VAL A 1 114 ? 11.357 4.537 -23.815 1.00 81.88 114 VAL A CA 1
ATOM 859 C C . VAL A 1 114 ? 11.156 3.579 -24.994 1.00 81.88 114 VAL A C 1
ATOM 861 O O . VAL A 1 114 ? 11.527 2.409 -24.924 1.00 81.88 114 VAL A O 1
ATOM 864 N N . GLU A 1 115 ? 10.651 4.081 -26.114 1.00 85.12 115 GLU A N 1
ATOM 865 C CA . GLU A 1 115 ? 10.375 3.309 -27.326 1.00 85.12 115 GLU A CA 1
ATOM 866 C C . GLU A 1 115 ? 11.664 2.732 -27.928 1.00 85.12 115 GLU A C 1
ATOM 868 O O . GLU A 1 115 ? 11.672 1.617 -28.447 1.00 85.12 115 GLU A O 1
ATOM 873 N N . HIS A 1 116 ? 12.783 3.449 -27.795 1.00 86.56 116 HIS A N 1
ATOM 874 C CA . HIS A 1 116 ? 14.086 3.014 -28.302 1.00 86.56 116 HIS A CA 1
ATOM 875 C C . HIS A 1 116 ? 14.675 1.847 -27.508 1.00 86.56 116 HIS A C 1
ATOM 877 O O . HIS A 1 116 ? 15.516 1.118 -28.028 1.00 86.56 116 HIS A O 1
ATOM 883 N N . ILE A 1 117 ? 14.257 1.671 -26.252 1.00 84.69 117 ILE A N 1
ATOM 884 C CA . ILE A 1 117 ? 14.722 0.564 -25.414 1.00 84.69 117 ILE A CA 1
ATOM 885 C C . ILE A 1 117 ? 13.730 -0.593 -25.381 1.00 84.69 117 ILE A C 1
ATOM 887 O O . ILE A 1 117 ? 13.981 -1.561 -24.676 1.00 84.69 117 ILE A O 1
ATOM 891 N N . ALA A 1 118 ? 12.631 -0.5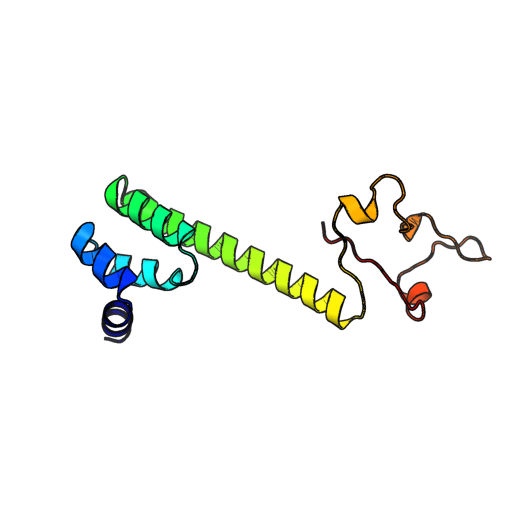46 -26.141 1.00 84.88 118 ALA A N 1
ATOM 892 C CA . ALA A 1 118 ? 11.593 -1.575 -26.105 1.00 84.88 118 ALA A CA 1
ATOM 893 C C . ALA A 1 118 ? 12.130 -2.992 -26.388 1.00 84.88 118 ALA A C 1
ATOM 895 O O . ALA A 1 118 ? 11.620 -3.957 -25.828 1.00 84.88 118 ALA A O 1
ATOM 896 N N . THR A 1 119 ? 13.184 -3.112 -27.202 1.00 84.69 119 THR A N 1
ATOM 897 C CA . THR A 1 119 ? 13.825 -4.387 -27.566 1.00 84.69 119 THR A CA 1
ATOM 898 C C . THR A 1 119 ? 15.028 -4.751 -26.692 1.00 84.69 119 THR A C 1
ATOM 900 O O . THR A 1 119 ? 15.659 -5.782 -26.924 1.00 84.69 119 THR A O 1
ATOM 903 N N . VAL A 1 120 ? 15.404 -3.905 -25.727 1.00 85.12 120 VAL A N 1
ATOM 904 C CA . VAL A 1 120 ? 16.534 -4.176 -24.830 1.00 85.12 120 VAL A CA 1
ATOM 905 C C . VAL A 1 120 ? 16.096 -5.229 -23.806 1.00 85.12 120 VAL A C 1
ATOM 907 O O . VAL A 1 120 ? 15.081 -5.033 -23.140 1.00 85.12 120 VAL A O 1
ATOM 910 N N . PRO A 1 121 ? 16.842 -6.338 -23.646 1.00 79.44 121 PRO A N 1
ATOM 911 C CA . PRO A 1 121 ? 16.402 -7.467 -22.825 1.00 79.44 121 PRO A CA 1
ATOM 912 C C . PRO A 1 121 ? 16.330 -7.157 -21.325 1.00 79.44 121 PRO A C 1
ATOM 914 O O . PRO A 1 121 ? 15.587 -7.815 -20.607 1.00 79.44 121 PRO A O 1
ATOM 917 N N . VAL A 1 122 ? 17.084 -6.166 -20.841 1.00 86.38 122 VAL A N 1
ATOM 918 C CA . VAL A 1 122 ? 17.108 -5.770 -19.428 1.00 86.38 122 VAL A CA 1
ATOM 919 C C . VAL A 1 122 ? 16.855 -4.272 -19.326 1.00 86.38 122 VAL A C 1
ATOM 921 O O . VAL A 1 122 ? 17.639 -3.466 -19.829 1.00 86.38 122 VAL A O 1
ATOM 924 N N . ARG A 1 123 ? 15.740 -3.895 -18.694 1.00 92.06 123 ARG A N 1
ATOM 925 C CA . ARG A 1 123 ? 15.282 -2.504 -18.573 1.00 92.06 123 ARG A CA 1
ATOM 926 C C . ARG A 1 123 ? 14.881 -2.248 -17.131 1.00 92.06 123 ARG A C 1
ATOM 928 O O . ARG A 1 123 ? 14.101 -3.009 -16.571 1.00 92.06 123 ARG A O 1
ATOM 935 N N . GLY A 1 124 ? 15.430 -1.194 -16.544 1.00 92.19 124 GLY A N 1
ATOM 936 C CA . GLY A 1 124 ? 15.191 -0.830 -15.154 1.00 92.19 124 GLY A CA 1
ATOM 937 C C . GLY A 1 124 ? 14.217 0.336 -15.055 1.00 92.19 124 GLY A C 1
ATOM 938 O O . GLY A 1 124 ? 14.348 1.299 -15.812 1.00 92.19 124 GLY A O 1
ATOM 939 N N . ALA A 1 125 ? 13.278 0.269 -14.118 1.00 92.25 125 ALA A N 1
ATOM 940 C CA . ALA A 1 125 ? 12.389 1.370 -13.767 1.00 92.25 125 ALA A CA 1
ATOM 941 C C . ALA A 1 125 ? 12.615 1.751 -12.302 1.00 92.25 125 ALA A C 1
ATOM 943 O O . ALA A 1 125 ? 12.490 0.916 -11.415 1.00 92.25 125 ALA A O 1
ATOM 944 N N . LEU A 1 126 ? 12.954 3.013 -12.039 1.00 91.69 126 LEU A N 1
ATOM 945 C CA . LEU A 1 126 ? 12.970 3.554 -10.681 1.00 91.69 126 LEU A CA 1
ATOM 946 C C . LEU A 1 126 ? 11.655 4.300 -10.457 1.00 91.69 126 LEU A C 1
ATOM 948 O O . LEU A 1 126 ? 11.436 5.341 -11.076 1.00 91.69 126 LEU A O 1
ATOM 952 N N . LEU A 1 127 ? 10.810 3.767 -9.577 1.00 86.12 127 LEU A N 1
ATOM 953 C CA . LEU A 1 127 ? 9.573 4.409 -9.138 1.00 86.12 127 LEU A CA 1
ATOM 954 C C . LEU A 1 127 ? 9.916 5.307 -7.941 1.00 86.12 127 LEU A C 1
ATOM 956 O O . LEU A 1 127 ? 10.546 4.846 -6.988 1.00 86.12 127 LEU A O 1
ATOM 960 N N . ALA A 1 128 ? 9.592 6.596 -8.028 1.00 68.94 128 ALA A N 1
ATOM 961 C CA . ALA A 1 128 ? 9.932 7.615 -7.033 1.00 68.94 128 ALA A CA 1
ATOM 962 C C . ALA A 1 128 ? 8.697 8.413 -6.623 1.00 68.94 128 ALA A C 1
ATOM 964 O O . ALA A 1 128 ? 7.810 8.591 -7.490 1.00 68.94 128 ALA A O 1
#

Foldseek 3Di:
DVQQVLLVVDPVLVVLCVVQVDDSVLSSLLSVCSVPVVLSVVLSVCVNPPVVCNVVSSVVVVVVVVVVVVVVVVVVVCVVLVADEDDPCLQDNPPRPHDDQQVDADPVRHGGDPVNCSPPNYHYDYDD

Radius of gyration: 23.23 Å; chains: 1; bounding box: 56×28×61 Å

pLDDT: mean 90.21, std 5.99, range [53.84, 97.62]

Sequence (128 aa):
MKKGLAVAESATVTSALHEHSLTLDQAAVLLEFEDAADARAHLVEVATTDLTQFEHTAQSLRDNAAEKARLAAVEQEHIDNGFQVLTRGEAYGEGSPWVVLRKLHTADSAQVAVEHIATVPVRGALLA

Organism: NCBI:txid1093626

Secondary structure (DSSP, 8-state):
-HHHHHHHH-HHHHHHHHHTT--HHHHHHHHTTTT-HHHHHHHHHHHHH-GGGHHHHHHHHHHHHHHHHHHHHHHHHHHHTTPEEE-HHHHHSTT-----GGG-B-TTSPBPPGGGGTT-S--EEE--